Protein AF-A0A9D8P0G1-F1 (afdb_monomer_lite)

Structure (mmCIF, N/CA/C/O backbone):
data_AF-A0A9D8P0G1-F1
#
_entry.id   AF-A0A9D8P0G1-F1
#
loop_
_atom_site.group_PDB
_atom_site.id
_atom_site.type_symbol
_atom_site.label_atom_id
_atom_site.label_alt_id
_atom_site.label_comp_id
_atom_site.label_asym_id
_atom_site.label_entity_id
_atom_site.label_seq_id
_atom_site.pdbx_PDB_ins_code
_atom_site.Cartn_x
_atom_site.Cartn_y
_atom_site.Cartn_z
_atom_site.occupancy
_atom_site.B_iso_or_equiv
_atom_site.auth_seq_id
_atom_site.auth_comp_id
_atom_site.auth_asym_id
_atom_site.auth_atom_id
_atom_site.pdbx_PDB_model_num
ATOM 1 N N . MET A 1 1 ? -3.281 3.541 -14.098 1.00 69.31 1 MET A N 1
ATOM 2 C CA . MET A 1 1 ? -4.643 3.271 -13.577 1.00 69.31 1 MET A CA 1
ATOM 3 C C . MET A 1 1 ? -4.686 2.083 -12.618 1.00 69.31 1 MET A C 1
ATOM 5 O O . MET A 1 1 ? -5.226 2.245 -11.533 1.00 69.31 1 MET A O 1
ATOM 9 N N . LEU A 1 2 ? -4.057 0.943 -12.943 1.00 82.81 2 LEU A N 1
ATOM 10 C CA . LEU A 1 2 ? -4.029 -0.253 -12.078 1.00 82.81 2 LEU A CA 1
ATOM 11 C C . LEU A 1 2 ? -3.594 0.021 -10.630 1.00 82.81 2 LEU A C 1
ATOM 13 O O . LEU A 1 2 ? -4.273 -0.401 -9.702 1.00 82.81 2 LEU A O 1
ATOM 17 N N . GLY A 1 3 ? -2.527 0.800 -10.423 1.00 80.44 3 GLY A N 1
ATOM 18 C CA . GLY A 1 3 ? -2.042 1.092 -9.072 1.00 80.44 3 GLY A CA 1
ATOM 19 C C . GLY A 1 3 ? -3.055 1.813 -8.168 1.00 80.44 3 GLY A C 1
ATOM 20 O O . GLY A 1 3 ? -3.071 1.558 -6.970 1.00 80.44 3 GLY A O 1
ATOM 21 N N . GLY A 1 4 ? -3.926 2.659 -8.730 1.00 84.75 4 GLY A N 1
ATOM 22 C CA . GLY A 1 4 ? -4.983 3.341 -7.972 1.00 84.75 4 GLY A CA 1
ATOM 23 C C . GLY A 1 4 ? -6.144 2.412 -7.610 1.00 84.75 4 GLY A C 1
ATOM 24 O O . GLY A 1 4 ? -6.667 2.485 -6.503 1.00 84.75 4 GLY A O 1
ATOM 25 N N . ILE A 1 5 ? -6.498 1.481 -8.505 1.00 91.69 5 ILE A N 1
ATOM 26 C CA . ILE A 1 5 ? -7.504 0.443 -8.228 1.00 91.69 5 ILE A CA 1
ATOM 27 C C . ILE A 1 5 ? -7.025 -0.449 -7.080 1.00 91.69 5 ILE A C 1
ATOM 29 O O . ILE A 1 5 ? -7.773 -0.699 -6.138 1.00 91.69 5 ILE A O 1
ATOM 33 N N . VAL A 1 6 ? -5.757 -0.870 -7.114 1.00 91.94 6 VAL A N 1
ATOM 34 C CA . VAL A 1 6 ? -5.162 -1.669 -6.034 1.00 91.94 6 VAL A CA 1
ATOM 35 C C . VAL A 1 6 ? -5.169 -0.899 -4.714 1.00 91.94 6 VAL A C 1
ATOM 37 O O . VAL A 1 6 ? -5.537 -1.466 -3.690 1.00 91.94 6 VAL A O 1
ATOM 40 N N . ALA A 1 7 ? -4.856 0.400 -4.725 1.00 90.25 7 ALA A N 1
ATOM 41 C CA . ALA A 1 7 ? -4.919 1.221 -3.519 1.00 90.25 7 ALA A CA 1
ATOM 42 C C . ALA A 1 7 ? -6.331 1.289 -2.913 1.00 90.25 7 ALA A C 1
ATOM 44 O O . ALA A 1 7 ? -6.471 1.192 -1.696 1.00 90.25 7 ALA A O 1
ATOM 45 N N . LEU A 1 8 ? -7.378 1.404 -3.740 1.00 94.00 8 LEU A N 1
ATOM 46 C CA . LEU A 1 8 ? -8.770 1.365 -3.274 1.00 94.00 8 LEU A CA 1
ATOM 47 C C . LEU A 1 8 ? -9.131 0.007 -2.666 1.00 94.00 8 LEU A C 1
ATOM 49 O O . LEU A 1 8 ? -9.746 -0.047 -1.602 1.00 94.00 8 LEU A O 1
ATOM 53 N N . VAL A 1 9 ? -8.711 -1.091 -3.299 1.00 95.31 9 VAL A N 1
ATOM 54 C CA . VAL A 1 9 ? -8.913 -2.441 -2.755 1.00 95.31 9 VAL A CA 1
ATOM 55 C C . VAL A 1 9 ? -8.216 -2.586 -1.400 1.00 95.31 9 VAL A C 1
ATOM 57 O O . VAL A 1 9 ? -8.827 -3.080 -0.453 1.00 95.31 9 VAL A O 1
ATOM 60 N N . VAL A 1 10 ? -6.976 -2.100 -1.270 1.00 94.44 10 VAL A N 1
ATOM 61 C CA . VAL A 1 10 ? -6.239 -2.091 0.003 1.00 94.44 10 VAL A CA 1
ATOM 62 C C . VAL A 1 10 ? -6.955 -1.233 1.052 1.00 94.44 10 VAL A C 1
ATOM 64 O O . VAL A 1 10 ? -7.102 -1.678 2.190 1.00 94.44 10 VAL A O 1
ATOM 67 N N . ALA A 1 11 ? -7.455 -0.051 0.683 1.00 95.12 11 ALA A N 1
ATOM 68 C CA . ALA A 1 11 ? -8.212 0.822 1.580 1.00 95.12 11 ALA A CA 1
ATOM 69 C C . ALA A 1 11 ? -9.445 0.110 2.153 1.00 95.12 11 ALA A C 1
ATOM 71 O O . ALA A 1 11 ? -9.622 0.054 3.370 1.00 95.12 11 ALA A O 1
ATOM 72 N N . ILE A 1 12 ? -10.264 -0.488 1.279 1.00 96.19 12 ILE A N 1
ATOM 73 C CA . ILE A 1 12 ? -11.470 -1.235 1.664 1.00 96.19 12 ILE A CA 1
ATOM 74 C C . ILE A 1 12 ? -11.092 -2.439 2.533 1.00 96.19 12 ILE A C 1
ATOM 76 O O . ILE A 1 12 ? -11.760 -2.734 3.526 1.00 96.19 12 ILE A O 1
ATOM 80 N N . TRP A 1 13 ? -10.003 -3.129 2.199 1.00 95.50 13 TRP A N 1
ATOM 81 C CA . TRP A 1 13 ? -9.541 -4.289 2.951 1.00 95.50 13 TRP A CA 1
ATOM 82 C C . TRP A 1 13 ? -9.122 -3.937 4.382 1.00 95.50 13 TRP A C 1
ATOM 84 O O . TRP A 1 13 ? -9.489 -4.646 5.326 1.00 95.50 13 TRP A O 1
ATOM 94 N N . PHE A 1 14 ? -8.399 -2.831 4.558 1.00 95.38 14 PHE A N 1
ATOM 95 C CA . PHE A 1 14 ? -8.020 -2.320 5.875 1.00 95.38 14 PHE A CA 1
ATOM 96 C C . PHE A 1 14 ? -9.226 -1.789 6.647 1.00 95.38 14 PHE A 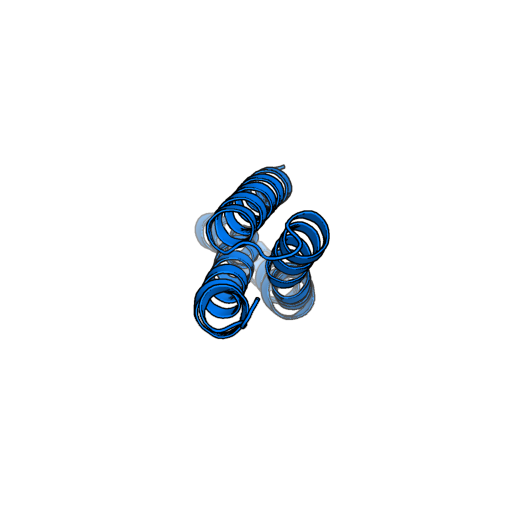C 1
ATOM 98 O O . PHE A 1 14 ? -9.366 -2.117 7.823 1.00 95.38 14 PHE A O 1
ATOM 105 N N . TYR A 1 15 ? -10.124 -1.059 5.982 1.00 95.62 15 TYR A N 1
ATOM 106 C CA . TYR A 1 15 ? -11.365 -0.563 6.576 1.00 95.62 15 TYR A CA 1
ATOM 107 C C . TYR A 1 15 ? -12.183 -1.705 7.189 1.00 95.62 15 TYR A C 1
ATOM 109 O O . TYR A 1 15 ? -12.437 -1.706 8.393 1.00 95.62 15 TYR A O 1
ATOM 117 N N . ARG A 1 16 ? -12.512 -2.730 6.388 1.00 95.50 16 ARG A N 1
ATOM 118 C CA . ARG A 1 16 ? -13.319 -3.872 6.850 1.00 95.50 16 ARG A CA 1
ATOM 119 C C . ARG A 1 16 ? -12.607 -4.682 7.929 1.00 95.50 16 ARG A C 1
ATOM 121 O O . ARG A 1 16 ? -13.248 -5.203 8.834 1.00 95.50 16 ARG A O 1
ATOM 128 N N . SER A 1 17 ? -11.279 -4.797 7.843 1.00 93.06 17 SER A N 1
ATOM 129 C CA . SER A 1 17 ? -10.497 -5.515 8.856 1.00 93.06 17 SER A CA 1
ATOM 130 C C . SER A 1 17 ? -10.462 -4.772 10.196 1.00 93.06 17 SER A C 1
ATOM 132 O O . SER A 1 17 ? -10.446 -5.421 11.235 1.00 93.06 17 SER A O 1
ATOM 134 N N . ALA A 1 18 ? -10.426 -3.438 10.186 1.00 93.31 18 ALA A N 1
ATOM 135 C CA . ALA A 1 18 ? -10.456 -2.626 11.400 1.00 93.31 18 ALA A CA 1
ATOM 136 C C . ALA A 1 18 ? -11.858 -2.596 12.027 1.00 93.31 18 ALA A C 1
ATOM 138 O O . ALA A 1 18 ? -11.983 -2.809 13.231 1.00 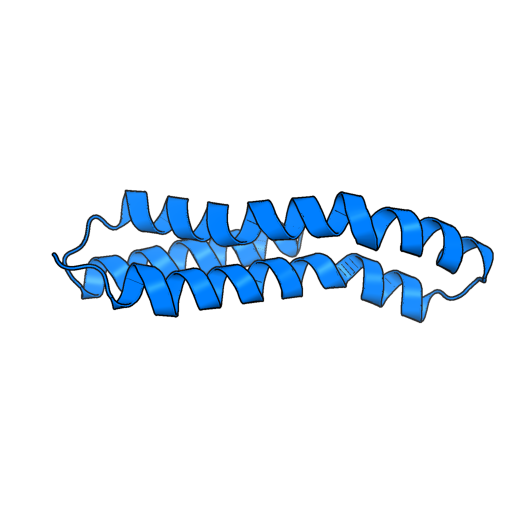93.31 18 ALA A O 1
ATOM 139 N N . GLU A 1 19 ? -12.898 -2.440 11.204 1.00 93.88 19 GLU A N 1
ATOM 140 C CA . GLU A 1 19 ? -14.301 -2.472 11.633 1.00 93.88 19 GLU A CA 1
ATOM 141 C C . GLU A 1 19 ? -14.645 -3.795 12.331 1.00 93.88 19 GLU A C 1
ATOM 143 O O . GLU A 1 19 ? -15.174 -3.798 13.441 1.00 93.88 19 GLU A O 1
ATOM 148 N N . ALA A 1 20 ? -14.227 -4.924 11.750 1.00 92.38 20 ALA A N 1
ATOM 149 C CA . ALA A 1 20 ? -14.414 -6.249 12.342 1.00 92.38 20 ALA A CA 1
ATOM 150 C C . ALA A 1 20 ? -13.699 -6.438 13.696 1.00 92.38 20 ALA A C 1
ATOM 152 O O . ALA A 1 20 ? -14.009 -7.376 14.427 1.00 92.38 20 ALA A O 1
ATOM 153 N N . ARG A 1 21 ? -12.730 -5.576 14.030 1.00 92.31 21 ARG A N 1
ATOM 154 C CA . ARG A 1 21 ? -11.969 -5.616 15.289 1.00 92.31 21 ARG A CA 1
ATOM 155 C C . ARG A 1 21 ? -12.383 -4.518 16.274 1.00 92.31 21 ARG A C 1
ATOM 157 O O . ARG A 1 21 ? -11.751 -4.405 17.319 1.00 92.31 21 ARG A O 1
ATOM 164 N N . GLY A 1 22 ? -13.398 -3.711 15.953 1.00 91.25 22 GLY A N 1
ATOM 165 C CA . GLY A 1 22 ? -13.817 -2.574 16.781 1.00 91.25 22 GLY A CA 1
ATOM 166 C C . GLY A 1 22 ? -12.801 -1.425 16.826 1.00 91.25 22 GLY A C 1
ATOM 167 O O . GLY A 1 22 ? -12.851 -0.601 17.731 1.00 91.25 22 GLY A O 1
ATOM 168 N N . LEU A 1 23 ? -11.865 -1.376 15.872 1.00 92.56 23 LEU A N 1
ATOM 169 C CA . LEU A 1 23 ? -10.855 -0.322 15.760 1.00 92.56 23 LEU A CA 1
ATOM 170 C C . LEU A 1 23 ? -11.384 0.862 14.936 1.00 92.56 23 LEU A C 1
ATOM 172 O O . LEU A 1 23 ? -12.290 0.683 14.121 1.00 92.56 23 LEU A O 1
ATOM 176 N N . PRO A 1 24 ? -10.786 2.063 15.054 1.00 93.00 24 PRO A N 1
ATOM 177 C CA . PRO A 1 24 ? -11.158 3.198 14.215 1.00 93.00 24 PRO A CA 1
ATOM 178 C C . PRO A 1 24 ? -10.859 2.913 12.730 1.00 93.00 24 PRO A C 1
ATOM 180 O O . PRO A 1 24 ? -9.712 2.973 12.277 1.00 93.00 24 PRO A O 1
ATOM 183 N N . SER A 1 25 ? -11.909 2.609 11.961 1.00 92.31 25 SER A N 1
ATOM 184 C CA . SER A 1 25 ? -11.806 2.075 10.595 1.00 92.31 25 SER A CA 1
ATOM 185 C C . SER A 1 25 ? -11.235 3.061 9.578 1.00 92.31 25 SER A C 1
ATOM 187 O O . SER A 1 25 ? -10.464 2.667 8.704 1.00 92.31 25 SER A O 1
ATOM 189 N N . VAL A 1 26 ? -11.580 4.349 9.687 1.00 93.25 26 VAL A N 1
ATOM 190 C CA . VAL A 1 26 ? -11.128 5.384 8.739 1.00 93.25 26 VAL A CA 1
ATOM 191 C C . VAL A 1 26 ? -9.611 5.625 8.843 1.00 93.25 26 VAL A C 1
ATOM 193 O O . VAL A 1 26 ? -8.942 5.528 7.812 1.00 93.25 26 VAL A O 1
ATOM 196 N N . PRO A 1 27 ? -9.017 5.840 10.037 1.00 93.88 27 PRO A N 1
ATOM 197 C CA . PRO A 1 27 ? -7.561 5.915 10.183 1.00 93.88 27 PRO A CA 1
ATOM 198 C C . PRO A 1 27 ? -6.826 4.675 9.666 1.00 93.88 27 PRO A C 1
ATOM 200 O O . PRO A 1 27 ? -5.803 4.805 8.994 1.00 93.88 27 PRO A O 1
ATOM 203 N N . TRP A 1 28 ? -7.354 3.472 9.918 1.00 94.12 28 TRP A N 1
ATOM 204 C CA . TRP A 1 28 ? -6.740 2.236 9.424 1.00 94.12 28 TRP A CA 1
ATOM 205 C C . TRP A 1 28 ? -6.834 2.083 7.905 1.00 94.12 28 TRP A C 1
ATOM 207 O O . TRP A 1 28 ? -5.884 1.596 7.294 1.00 94.12 28 TRP A O 1
ATOM 217 N N . ALA A 1 29 ? -7.920 2.538 7.278 1.00 93.69 29 ALA A N 1
ATOM 218 C CA . ALA A 1 29 ? -8.026 2.585 5.822 1.00 93.69 29 ALA A CA 1
ATOM 219 C C . 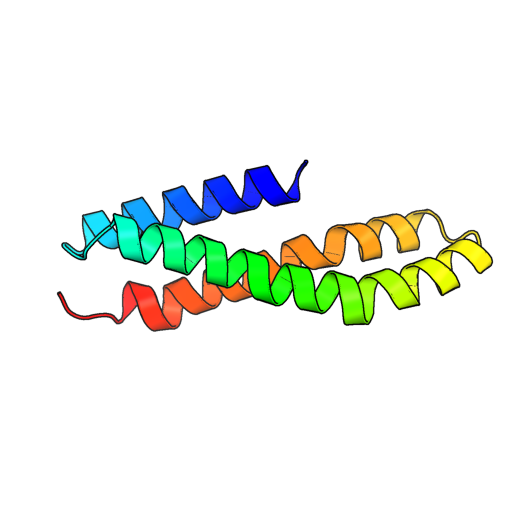ALA A 1 29 ? -6.937 3.485 5.213 1.00 93.69 29 ALA A C 1
ATOM 221 O O . ALA A 1 29 ? -6.237 3.066 4.290 1.00 93.69 29 ALA A O 1
ATOM 222 N N . VAL A 1 30 ? -6.732 4.681 5.781 1.00 95.06 30 VAL A N 1
ATOM 223 C CA . VAL A 1 30 ? -5.657 5.601 5.366 1.00 95.06 30 VAL A CA 1
ATOM 224 C C . VAL A 1 30 ? -4.281 4.970 5.592 1.00 95.06 30 VAL A C 1
ATOM 226 O O . VAL A 1 30 ? -3.435 5.017 4.700 1.00 95.06 30 VAL A O 1
ATOM 229 N N . ALA A 1 31 ? -4.065 4.315 6.736 1.00 92.88 31 ALA A N 1
ATOM 230 C CA . ALA A 1 31 ? -2.819 3.609 7.021 1.00 92.88 31 ALA A CA 1
ATOM 231 C C . ALA A 1 31 ? -2.528 2.502 5.992 1.00 92.88 31 ALA A C 1
ATOM 233 O O . ALA A 1 31 ? -1.391 2.372 5.543 1.00 92.88 31 ALA A O 1
ATOM 234 N N . GLY A 1 32 ? -3.546 1.748 5.564 1.00 92.81 32 GLY A N 1
ATOM 235 C CA . GLY A 1 32 ? -3.417 0.747 4.503 1.00 92.81 32 GLY A CA 1
ATOM 236 C C . GLY A 1 32 ? -3.023 1.354 3.157 1.00 92.81 32 GLY A C 1
ATOM 237 O O . GLY A 1 32 ? -2.115 0.854 2.493 1.00 92.81 32 GLY A O 1
ATOM 238 N N . VAL A 1 33 ? -3.651 2.471 2.777 1.00 94.62 33 VAL A N 1
ATOM 239 C CA . VAL A 1 33 ? -3.297 3.208 1.552 1.00 94.62 33 VAL A CA 1
ATOM 240 C C . VAL A 1 33 ? -1.849 3.684 1.606 1.00 94.62 33 VAL A C 1
ATOM 242 O O . VAL A 1 33 ? -1.121 3.494 0.634 1.00 94.62 33 VAL A O 1
ATOM 245 N N . LEU A 1 34 ? -1.406 4.249 2.732 1.00 94.69 34 LEU A N 1
ATOM 246 C CA . LEU A 1 34 ? -0.022 4.696 2.912 1.00 94.69 34 LEU A CA 1
ATOM 247 C C . LEU A 1 34 ? 0.970 3.527 2.870 1.00 94.69 34 LEU A C 1
ATOM 249 O O . LEU A 1 34 ? 1.996 3.626 2.194 1.00 94.69 34 LEU A O 1
ATOM 253 N N . ALA A 1 35 ? 0.641 2.409 3.520 1.00 93.44 35 ALA A N 1
ATOM 254 C CA . ALA A 1 35 ? 1.453 1.194 3.511 1.00 93.44 35 ALA A CA 1
ATOM 255 C C . ALA A 1 35 ? 1.625 0.607 2.101 1.00 93.44 35 ALA A C 1
ATOM 257 O O . ALA A 1 35 ? 2.654 0.002 1.815 1.00 93.44 35 ALA A O 1
ATOM 258 N N . TYR A 1 36 ? 0.651 0.814 1.213 1.00 94.06 36 TYR A N 1
ATOM 259 C CA . TYR A 1 36 ? 0.761 0.462 -0.199 1.00 94.06 36 TYR A CA 1
ATOM 260 C C . TYR A 1 36 ? 1.533 1.515 -1.012 1.00 94.06 36 TYR A C 1
ATOM 262 O O . TYR A 1 36 ? 2.474 1.183 -1.735 1.00 94.06 36 TYR A O 1
ATOM 270 N N . TYR A 1 37 ? 1.139 2.789 -0.915 1.00 91.44 37 TYR A N 1
ATOM 271 C CA . TYR A 1 37 ? 1.615 3.843 -1.814 1.00 91.44 37 TYR A CA 1
ATOM 272 C C . TYR A 1 37 ? 3.071 4.225 -1.579 1.00 91.44 37 TYR A C 1
ATOM 274 O O . TYR A 1 37 ? 3.787 4.444 -2.556 1.00 91.44 37 TYR A O 1
ATOM 282 N N . VAL A 1 38 ? 3.511 4.315 -0.320 1.00 93.06 38 VAL A N 1
ATOM 283 C CA . VAL A 1 38 ? 4.863 4.792 0.006 1.00 93.06 38 VAL A CA 1
ATOM 284 C C . VAL A 1 38 ? 5.932 3.834 -0.540 1.00 93.06 38 VAL A C 1
ATOM 286 O O . VAL A 1 38 ? 6.774 4.285 -1.318 1.00 93.06 38 VAL A O 1
ATOM 289 N N . PRO A 1 39 ? 5.889 2.516 -0.262 1.00 90.75 39 PRO A N 1
ATOM 290 C CA . PRO A 1 39 ? 6.879 1.580 -0.797 1.00 90.75 39 PRO A CA 1
ATOM 291 C C . PRO A 1 39 ? 6.782 1.435 -2.318 1.00 90.75 39 PRO A C 1
ATOM 293 O O . PRO A 1 39 ? 7.808 1.395 -2.994 1.00 90.75 39 PRO A O 1
ATOM 296 N N . ASN A 1 40 ? 5.563 1.431 -2.875 1.00 90.06 40 ASN A N 1
ATOM 297 C CA . ASN A 1 40 ? 5.341 1.426 -4.324 1.00 90.06 40 ASN A CA 1
ATOM 298 C C . ASN A 1 40 ? 6.003 2.635 -5.007 1.00 90.06 40 ASN A C 1
ATOM 300 O O . ASN A 1 40 ? 6.661 2.487 -6.038 1.00 90.06 40 ASN A O 1
ATOM 304 N N . PHE A 1 41 ? 5.851 3.832 -4.434 1.00 90.00 41 PHE A N 1
ATOM 305 C CA . PHE A 1 41 ? 6.437 5.054 -4.977 1.00 90.00 41 PHE A CA 1
ATOM 306 C C . PHE A 1 41 ? 7.966 5.037 -4.892 1.00 90.00 41 PHE A C 1
ATOM 308 O O . PHE A 1 41 ? 8.633 5.311 -5.892 1.00 90.00 41 PHE A O 1
ATOM 315 N N . ILE A 1 42 ? 8.517 4.637 -3.741 1.00 92.69 42 ILE A N 1
ATOM 316 C CA . ILE A 1 42 ? 9.965 4.498 -3.538 1.00 92.69 42 ILE A CA 1
ATOM 317 C C . ILE A 1 42 ? 10.553 3.502 -4.548 1.00 92.69 42 ILE A C 1
ATOM 319 O O . ILE A 1 42 ? 11.503 3.836 -5.255 1.00 92.69 42 ILE A O 1
ATOM 323 N N . TRP A 1 43 ? 9.955 2.315 -4.688 1.00 92.31 43 TRP A N 1
ATOM 324 C CA . TRP A 1 43 ? 10.409 1.298 -5.641 1.00 92.31 43 TRP A CA 1
ATOM 325 C C . TRP A 1 43 ? 10.337 1.782 -7.092 1.00 92.31 43 TRP A C 1
ATOM 327 O O . TRP A 1 43 ? 11.262 1.570 -7.878 1.00 92.31 43 TRP A O 1
ATOM 337 N N . SER A 1 44 ? 9.253 2.473 -7.449 1.00 87.75 44 SER A N 1
ATOM 338 C CA . SER A 1 44 ? 9.071 3.025 -8.791 1.00 87.75 44 SER A CA 1
ATOM 339 C C . SER A 1 44 ? 10.186 4.009 -9.161 1.00 87.75 44 SER A C 1
ATOM 341 O O . SER A 1 44 ? 10.749 3.932 -10.255 1.00 87.75 44 SER A O 1
ATOM 343 N N . LEU A 1 45 ? 10.549 4.905 -8.238 1.00 89.44 45 LEU A N 1
ATOM 344 C CA . LEU A 1 45 ? 11.589 5.905 -8.476 1.00 89.44 45 LEU A CA 1
ATOM 345 C C . LEU A 1 45 ? 13.002 5.327 -8.430 1.00 89.44 45 LEU A C 1
ATOM 347 O O . LEU A 1 45 ? 13.812 5.659 -9.292 1.00 89.44 45 LEU A O 1
ATOM 351 N N . MET A 1 46 ? 13.300 4.489 -7.437 1.00 91.19 46 MET A N 1
ATOM 352 C CA . MET A 1 46 ? 14.667 4.030 -7.180 1.00 91.19 46 MET A CA 1
ATOM 353 C C . MET A 1 46 ? 15.070 2.817 -8.016 1.00 91.19 46 MET A C 1
ATOM 355 O O . MET A 1 46 ? 16.252 2.650 -8.294 1.00 91.19 46 MET A O 1
ATOM 359 N N . VAL A 1 47 ? 14.114 1.969 -8.408 1.00 88.94 47 VAL A N 1
ATOM 360 C CA . VAL A 1 47 ? 14.406 0.690 -9.075 1.00 88.94 47 VAL A CA 1
ATOM 361 C C . VAL A 1 47 ? 13.788 0.645 -10.462 1.00 88.94 47 VAL A C 1
ATOM 363 O O . VAL A 1 47 ? 14.503 0.477 -11.450 1.00 88.94 47 VAL A O 1
ATOM 366 N N . ALA A 1 48 ? 12.471 0.843 -10.561 1.00 84.75 48 ALA A N 1
ATOM 367 C CA . ALA A 1 48 ? 11.778 0.637 -11.828 1.00 84.75 48 ALA A CA 1
ATOM 368 C C . ALA A 1 48 ? 12.229 1.642 -12.898 1.00 84.75 48 ALA A C 1
ATOM 370 O O . ALA A 1 48 ? 12.549 1.236 -14.013 1.00 84.75 48 ALA A O 1
ATOM 371 N N . LYS A 1 49 ? 12.315 2.939 -12.569 1.00 84.38 49 LYS A N 1
ATOM 372 C CA . LYS A 1 49 ? 12.752 3.975 -13.520 1.00 84.38 49 LYS A CA 1
ATOM 373 C C . LYS A 1 49 ? 14.175 3.748 -14.072 1.00 84.38 49 LYS A C 1
ATOM 375 O O . LYS A 1 49 ? 14.301 3.732 -15.297 1.00 84.38 49 LYS A O 1
ATOM 380 N N . PRO A 1 50 ? 15.221 3.533 -13.247 1.00 84.81 50 PRO A N 1
ATOM 381 C CA . PRO A 1 50 ? 16.576 3.271 -13.752 1.00 84.81 50 PRO A CA 1
ATOM 382 C C . PRO A 1 50 ? 16.701 1.982 -14.576 1.00 84.81 50 PRO A C 1
ATOM 384 O O . PRO A 1 50 ? 17.464 1.906 -15.543 1.00 84.81 50 PRO A O 1
ATOM 387 N N . TRP A 1 51 ? 15.946 0.944 -14.218 1.00 84.31 51 TRP A N 1
ATOM 388 C CA . TRP A 1 51 ? 15.952 -0.302 -14.983 1.00 84.31 51 TRP A CA 1
ATOM 389 C C . TRP A 1 51 ? 15.215 -0.160 -16.310 1.00 84.31 51 TRP A C 1
ATOM 391 O O . TRP A 1 51 ? 15.703 -0.639 -17.330 1.00 84.31 51 TRP A O 1
ATOM 401 N N . LEU A 1 52 ? 14.092 0.558 -16.336 1.00 84.94 52 LEU A N 1
ATOM 402 C CA . LEU A 1 52 ? 13.339 0.827 -17.560 1.00 84.94 52 LEU A CA 1
ATOM 403 C C . LEU A 1 52 ? 14.160 1.586 -18.608 1.00 84.94 52 LEU A C 1
ATOM 405 O O . LEU A 1 52 ? 14.029 1.283 -19.792 1.00 84.94 52 LEU A O 1
ATOM 409 N N . SER A 1 53 ? 15.009 2.542 -18.213 1.00 81.94 53 SER A N 1
ATOM 410 C CA . SER A 1 53 ? 15.892 3.230 -19.171 1.00 81.94 53 SER A CA 1
ATOM 411 C C . SER A 1 53 ? 16.907 2.278 -19.803 1.00 81.94 53 SER A C 1
ATOM 413 O O . SER A 1 53 ? 17.183 2.370 -20.996 1.00 81.94 53 SER A O 1
ATOM 415 N N . THR A 1 54 ? 17.414 1.325 -19.022 1.00 82.75 54 THR A N 1
ATOM 416 C CA . THR A 1 54 ? 18.384 0.327 -19.493 1.00 82.75 54 THR A CA 1
ATOM 417 C C . THR A 1 54 ? 17.721 -0.723 -20.389 1.00 82.75 54 THR A C 1
ATOM 419 O O . THR A 1 54 ? 18.240 -1.060 -21.449 1.00 82.75 54 THR A O 1
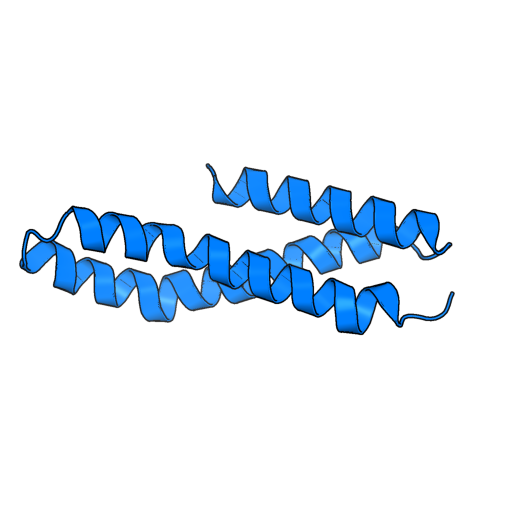ATOM 422 N N . LEU A 1 55 ? 16.539 -1.209 -20.005 1.00 81.94 55 LEU A N 1
ATOM 423 C CA . LEU A 1 55 ? 15.812 -2.257 -20.729 1.00 81.94 55 LEU A CA 1
ATOM 424 C C . LEU A 1 55 ? 15.209 -1.764 -22.049 1.00 81.94 55 LEU A C 1
ATOM 426 O O . LEU A 1 55 ? 15.188 -2.514 -23.027 1.00 81.94 55 LEU A O 1
ATOM 430 N N . HIS A 1 56 ? 14.775 -0.500 -22.118 1.00 80.38 56 HIS A N 1
ATOM 431 C CA . HIS A 1 56 ? 14.370 0.101 -23.391 1.00 80.38 56 HIS A CA 1
ATOM 432 C C . HIS A 1 56 ? 15.542 0.228 -24.369 1.00 80.38 56 HIS A C 1
ATOM 434 O O . HIS A 1 56 ? 15.357 -0.048 -25.550 1.00 80.38 56 HIS A O 1
ATOM 440 N N . ALA A 1 57 ? 16.750 0.555 -23.893 1.00 80.56 57 ALA A N 1
ATOM 441 C CA . ALA A 1 57 ? 17.943 0.590 -24.743 1.00 80.56 57 ALA A CA 1
ATOM 442 C C . ALA A 1 57 ? 18.319 -0.796 -25.310 1.00 80.56 57 ALA A C 1
ATOM 444 O O . ALA A 1 57 ? 18.970 -0.884 -26.346 1.00 80.56 57 ALA A O 1
ATOM 445 N N . GLN A 1 58 ? 17.877 -1.876 -24.658 1.00 84.81 58 GLN A N 1
ATOM 446 C CA . GLN A 1 58 ? 18.108 -3.264 -25.075 1.00 84.81 58 GLN A CA 1
ATOM 447 C C . GLN A 1 58 ? 16.949 -3.869 -25.892 1.00 84.81 58 GLN A C 1
ATOM 449 O O . GLN A 1 58 ? 16.968 -5.067 -26.167 1.00 84.81 58 GLN A O 1
ATOM 454 N N . ASN A 1 59 ? 15.925 -3.088 -26.269 1.00 79.38 59 ASN A N 1
ATOM 455 C CA . ASN A 1 59 ? 14.708 -3.579 -26.942 1.00 79.38 59 ASN A CA 1
ATOM 456 C C . ASN A 1 59 ? 13.975 -4.718 -26.188 1.00 79.38 59 ASN A C 1
ATOM 458 O O . ASN A 1 59 ? 13.206 -5.488 -26.768 1.00 79.38 59 ASN A O 1
ATOM 462 N N . ALA A 1 60 ? 14.160 -4.816 -24.868 1.00 80.88 60 ALA A N 1
ATOM 463 C CA . ALA A 1 60 ? 13.614 -5.888 -24.038 1.00 80.88 60 ALA A CA 1
ATOM 464 C C . ALA A 1 60 ? 12.181 -5.577 -23.555 1.00 80.88 60 ALA A C 1
ATOM 466 O O . ALA A 1 60 ? 11.923 -5.440 -22.357 1.00 80.88 60 ALA A O 1
ATOM 467 N N . ALA A 1 61 ? 11.229 -5.474 -24.488 1.00 78.19 61 ALA A N 1
ATOM 468 C CA . ALA A 1 61 ? 9.860 -5.004 -24.224 1.00 78.19 61 ALA A CA 1
ATOM 469 C C . ALA A 1 61 ? 9.116 -5.784 -23.116 1.00 78.19 61 ALA A C 1
ATOM 471 O O . ALA A 1 61 ? 8.448 -5.183 -22.270 1.00 78.19 61 ALA A O 1
ATOM 472 N N . ALA A 1 62 ? 9.262 -7.113 -23.077 1.00 80.69 62 ALA A N 1
ATOM 473 C CA . ALA A 1 62 ? 8.635 -7.952 -22.052 1.00 80.69 62 ALA A CA 1
ATOM 474 C C . ALA A 1 62 ? 9.169 -7.640 -20.643 1.00 80.69 62 ALA A C 1
ATOM 476 O O . ALA A 1 62 ? 8.398 -7.500 -19.692 1.00 80.69 62 ALA A O 1
ATOM 477 N N . MET A 1 63 ? 10.486 -7.465 -20.525 1.00 81.88 63 MET A N 1
ATOM 478 C CA . MET A 1 63 ? 11.148 -7.167 -19.257 1.00 81.88 63 MET A CA 1
ATOM 479 C C . MET A 1 63 ? 10.822 -5.747 -18.782 1.00 81.88 63 MET A C 1
ATOM 481 O O . MET A 1 63 ? 10.541 -5.546 -17.601 1.00 81.88 63 MET A O 1
ATOM 485 N N . SER A 1 64 ? 10.756 -4.779 -19.704 1.00 80.62 64 SER A N 1
ATOM 486 C CA . SER A 1 64 ? 10.297 -3.419 -19.402 1.00 80.62 64 SER A CA 1
ATOM 487 C C . SER A 1 64 ? 8.874 -3.408 -18.836 1.00 80.62 64 SER A C 1
ATOM 489 O O . SER A 1 64 ? 8.618 -2.756 -17.825 1.00 80.62 64 SER A O 1
ATOM 491 N N . SER A 1 65 ? 7.945 -4.172 -19.419 1.00 80.88 65 SER A N 1
ATOM 492 C CA . SER A 1 65 ? 6.573 -4.262 -18.896 1.00 80.88 65 SER A CA 1
ATOM 493 C C . SER A 1 65 ? 6.527 -4.832 -17.472 1.00 80.88 65 SER A C 1
ATOM 495 O O . SER A 1 65 ? 5.858 -4.273 -16.597 1.00 80.88 65 SER A O 1
ATOM 497 N N . LEU A 1 66 ? 7.287 -5.900 -17.211 1.00 84.19 66 LEU A N 1
ATOM 498 C CA . LEU A 1 66 ? 7.384 -6.537 -15.893 1.00 84.19 66 LEU A CA 1
ATOM 499 C C . LEU A 1 66 ? 7.927 -5.574 -14.832 1.00 84.19 66 LEU A C 1
ATOM 501 O O . LEU A 1 66 ? 7.332 -5.412 -13.765 1.00 84.19 66 LEU A O 1
ATOM 505 N N . VAL A 1 67 ? 9.022 -4.882 -15.145 1.00 84.31 67 VAL A N 1
ATOM 506 C CA . VAL A 1 67 ? 9.633 -3.895 -14.247 1.00 84.31 67 VAL A CA 1
ATOM 507 C C . VAL A 1 67 ? 8.686 -2.720 -14.005 1.00 84.31 67 VAL A C 1
ATOM 509 O O . VAL A 1 67 ? 8.553 -2.280 -12.862 1.00 84.31 67 VAL A O 1
ATOM 512 N N . GLY A 1 68 ? 7.958 -2.270 -15.030 1.00 80.69 68 GLY A N 1
ATOM 513 C CA . GLY A 1 68 ? 6.961 -1.206 -14.902 1.00 80.69 68 GLY A CA 1
ATOM 514 C C . GLY A 1 68 ? 5.810 -1.536 -13.945 1.00 80.69 68 GLY A C 1
ATOM 515 O O . GLY A 1 68 ? 5.311 -0.638 -13.267 1.00 80.69 68 GLY A O 1
ATOM 516 N N . HIS A 1 69 ? 5.422 -2.812 -13.836 1.00 84.50 69 HIS A N 1
ATOM 517 C CA . HIS A 1 69 ? 4.356 -3.269 -12.932 1.00 84.50 69 HIS A CA 1
ATOM 518 C C . HIS A 1 69 ? 4.870 -3.826 -11.594 1.00 84.50 69 HIS A C 1
ATOM 520 O O . HIS A 1 69 ? 4.077 -4.022 -10.673 1.00 84.50 69 HIS A O 1
ATOM 526 N N . SER A 1 70 ? 6.182 -4.045 -11.453 1.00 87.25 70 SER A N 1
ATOM 527 C CA . SER A 1 70 ? 6.802 -4.605 -10.240 1.00 87.25 70 SER A CA 1
ATOM 528 C C . SER A 1 70 ? 6.503 -3.799 -8.969 1.00 87.25 70 SER A C 1
ATOM 530 O O . SER A 1 70 ? 6.306 -4.368 -7.897 1.00 87.25 70 SER A O 1
ATOM 532 N N . SER A 1 71 ? 6.383 -2.477 -9.097 1.00 85.31 71 SER A N 1
ATOM 533 C CA . SER A 1 71 ? 6.078 -1.554 -8.000 1.00 85.31 71 SER A CA 1
ATOM 534 C C . SER A 1 71 ? 4.744 -1.856 -7.312 1.00 85.31 71 SER A C 1
ATOM 536 O O . SER A 1 71 ? 4.661 -1.772 -6.085 1.00 85.31 71 SER A O 1
ATOM 538 N N . ILE A 1 72 ? 3.737 -2.304 -8.072 1.00 88.38 72 ILE A N 1
ATOM 539 C CA . ILE A 1 72 ? 2.418 -2.682 -7.545 1.00 88.38 72 ILE A CA 1
ATOM 540 C C . ILE A 1 72 ? 2.557 -3.868 -6.589 1.00 88.38 72 ILE A C 1
ATOM 542 O O . ILE A 1 72 ? 1.980 -3.855 -5.503 1.00 88.38 72 ILE A O 1
ATOM 546 N N . PHE A 1 73 ? 3.349 -4.876 -6.963 1.00 90.56 73 PHE A N 1
ATOM 547 C CA . PHE A 1 73 ? 3.578 -6.057 -6.129 1.00 90.56 73 PHE A 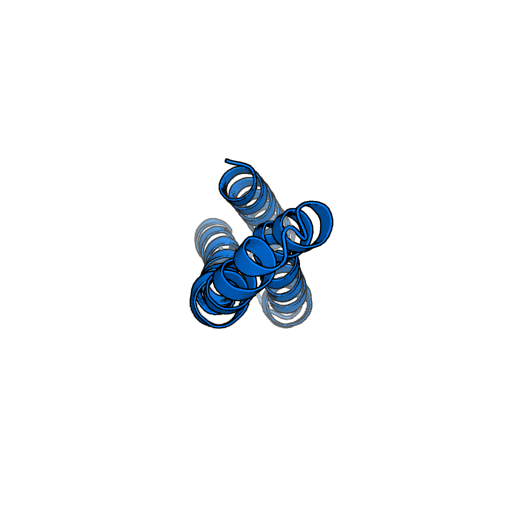CA 1
ATOM 548 C C . PHE A 1 73 ? 4.345 -5.710 -4.854 1.00 90.56 73 PHE A C 1
ATOM 550 O O . PHE A 1 73 ? 4.004 -6.214 -3.785 1.00 90.56 73 PHE A O 1
ATOM 557 N N . VAL A 1 74 ? 5.326 -4.806 -4.941 1.00 91.75 74 VAL A N 1
ATOM 558 C CA . VAL A 1 74 ? 6.060 -4.317 -3.764 1.00 91.75 74 VAL A CA 1
ATOM 559 C C . VAL A 1 74 ? 5.124 -3.562 -2.823 1.00 91.75 74 VAL A C 1
ATOM 561 O O . VAL A 1 74 ? 5.072 -3.877 -1.638 1.00 91.75 74 VAL A O 1
ATOM 564 N N . GLY A 1 75 ? 4.321 -2.625 -3.334 1.00 90.44 75 GLY A N 1
ATOM 565 C CA . GLY A 1 75 ? 3.319 -1.933 -2.518 1.00 90.44 75 GLY A CA 1
ATOM 566 C C . GLY A 1 75 ? 2.337 -2.902 -1.860 1.00 90.44 75 GLY A C 1
ATOM 567 O O . GLY A 1 75 ? 2.043 -2.787 -0.670 1.00 90.44 75 GLY A O 1
ATOM 568 N N . LEU A 1 76 ? 1.847 -3.892 -2.611 1.00 92.19 76 LEU A N 1
ATOM 569 C CA . LEU A 1 76 ? 0.909 -4.888 -2.094 1.00 92.19 76 LEU A CA 1
ATOM 570 C C . LEU A 1 76 ? 1.541 -5.727 -0.976 1.00 92.19 76 LEU A C 1
ATOM 572 O O . LEU A 1 76 ? 0.906 -5.948 0.053 1.00 92.19 76 LEU A O 1
ATOM 576 N N . LEU A 1 77 ? 2.797 -6.148 -1.146 1.00 94.38 77 LEU A N 1
ATOM 577 C CA . LEU A 1 77 ? 3.540 -6.894 -0.134 1.00 94.38 77 LEU A CA 1
ATOM 578 C C . LEU A 1 77 ? 3.622 -6.109 1.179 1.00 94.38 77 LEU A C 1
ATOM 580 O O . LEU A 1 77 ? 3.301 -6.644 2.240 1.00 94.38 77 LEU A O 1
ATOM 584 N N . PHE A 1 78 ? 3.978 -4.825 1.117 1.00 94.00 78 PHE A N 1
ATOM 585 C CA . PHE A 1 78 ? 4.037 -3.979 2.308 1.00 94.00 78 PHE A CA 1
ATOM 586 C C . PHE A 1 78 ? 2.663 -3.749 2.944 1.00 94.00 78 PHE A C 1
ATOM 588 O O . PHE A 1 78 ? 2.555 -3.768 4.170 1.00 94.00 78 PHE A O 1
ATOM 595 N N . ALA A 1 79 ? 1.600 -3.610 2.151 1.00 92.75 79 ALA A N 1
ATOM 596 C CA . ALA A 1 79 ? 0.240 -3.541 2.678 1.00 92.75 79 ALA A CA 1
ATOM 597 C C . ALA A 1 79 ? -0.161 -4.835 3.411 1.00 92.75 79 ALA A C 1
ATOM 599 O O . ALA A 1 79 ? -0.743 -4.782 4.496 1.00 92.75 79 ALA A O 1
ATOM 600 N N . VAL A 1 80 ? 0.189 -6.007 2.869 1.00 94.12 80 VAL A N 1
ATOM 601 C CA . VAL A 1 80 ? -0.049 -7.303 3.529 1.00 94.12 80 VAL A CA 1
ATOM 602 C C . VAL A 1 80 ? 0.708 -7.383 4.856 1.00 94.12 80 VAL A C 1
ATOM 604 O O . VAL A 1 80 ? 0.117 -7.761 5.871 1.00 94.12 80 VAL A O 1
ATOM 607 N N . LEU A 1 81 ? 1.980 -6.981 4.872 1.00 93.44 81 LEU A N 1
ATOM 608 C CA . LEU A 1 81 ? 2.798 -6.959 6.086 1.00 93.44 81 LEU A CA 1
ATOM 609 C C . LEU A 1 81 ? 2.227 -5.994 7.132 1.00 93.44 81 LEU A C 1
ATOM 611 O O . LEU A 1 81 ? 2.029 -6.383 8.283 1.00 93.44 81 LEU A O 1
ATOM 615 N N . ALA A 1 82 ? 1.881 -4.768 6.739 1.00 92.31 82 ALA A N 1
ATOM 616 C CA . ALA A 1 82 ? 1.265 -3.791 7.633 1.00 92.31 82 ALA A CA 1
ATOM 617 C C . ALA A 1 82 ? -0.039 -4.329 8.237 1.00 92.31 82 ALA A C 1
ATOM 619 O O . ALA A 1 82 ? -0.295 -4.164 9.432 1.00 92.31 82 ALA A O 1
ATOM 620 N N . ARG A 1 83 ? -0.842 -5.054 7.453 1.00 91.81 83 ARG A N 1
ATOM 621 C CA . ARG A 1 83 ? -2.047 -5.693 7.979 1.00 91.81 83 ARG A CA 1
ATOM 622 C C . ARG A 1 83 ? -1.718 -6.791 8.989 1.00 91.81 83 ARG A C 1
ATOM 624 O O . ARG A 1 83 ? -2.293 -6.805 10.074 1.00 91.81 83 ARG A O 1
ATOM 631 N N . GLN A 1 84 ? -0.828 -7.718 8.639 1.00 92.31 84 GLN A N 1
ATOM 632 C CA . GLN A 1 84 ? -0.507 -8.869 9.488 1.00 92.31 84 GLN A CA 1
ATOM 633 C C . GLN A 1 84 ? 0.163 -8.468 10.806 1.00 92.31 84 GLN A C 1
ATOM 635 O O . GLN A 1 84 ? -0.161 -9.028 11.855 1.00 92.31 84 GLN A O 1
ATOM 640 N N . PHE A 1 85 ? 1.081 -7.505 10.760 1.00 92.19 85 PHE A N 1
ATOM 641 C CA . PHE A 1 85 ? 1.901 -7.143 11.912 1.00 92.19 85 PHE A CA 1
ATOM 642 C C . PHE A 1 85 ? 1.352 -5.963 12.712 1.00 92.19 85 PHE A C 1
ATOM 644 O O . PHE A 1 85 ? 1.519 -5.962 13.928 1.00 92.19 85 PHE A O 1
ATOM 651 N N . ALA A 1 86 ? 0.680 -4.997 12.078 1.00 91.06 86 ALA A N 1
ATOM 652 C CA . ALA A 1 86 ? 0.117 -3.842 12.776 1.00 91.06 86 ALA A CA 1
ATOM 653 C C . ALA A 1 86 ? -1.395 -3.997 12.973 1.00 91.06 86 ALA A C 1
ATOM 655 O O . ALA A 1 86 ? -1.851 -4.110 14.112 1.00 91.06 86 ALA A O 1
ATOM 656 N N . LEU A 1 87 ? -2.172 -4.076 11.883 1.00 86.12 87 LEU A N 1
ATOM 657 C CA . LEU A 1 87 ? -3.635 -4.045 11.983 1.00 86.12 87 LEU A CA 1
ATOM 658 C C . LEU A 1 87 ? -4.186 -5.231 12.756 1.00 86.12 87 LEU A C 1
ATOM 660 O O . LEU A 1 87 ? -5.080 -5.012 13.551 1.00 86.12 87 LEU A O 1
ATOM 664 N N . LEU A 1 88 ? -3.700 -6.458 12.552 1.00 89.56 88 LEU A N 1
ATOM 665 C CA . LEU A 1 88 ? -4.222 -7.651 13.239 1.00 89.56 88 LEU A CA 1
ATOM 666 C C . LEU A 1 88 ? -3.705 -7.819 14.673 1.00 89.56 88 LEU A C 1
ATOM 668 O O . LEU A 1 88 ? -4.281 -8.595 15.432 1.00 89.56 88 LEU A O 1
ATOM 672 N N . ARG A 1 89 ? -2.645 -7.102 15.058 1.00 90.00 89 ARG A N 1
ATOM 673 C CA . ARG A 1 89 ? -2.073 -7.147 16.415 1.00 90.00 89 ARG A CA 1
ATOM 674 C C . ARG A 1 89 ? -2.475 -5.957 17.286 1.00 90.00 89 ARG A C 1
ATOM 676 O O . ARG A 1 89 ? -2.258 -6.000 18.493 1.00 90.00 89 ARG A O 1
ATOM 683 N N . ALA A 1 90 ? -3.067 -4.917 16.701 1.00 85.44 90 ALA A N 1
ATOM 684 C CA . ALA A 1 90 ? -3.555 -3.756 17.437 1.00 8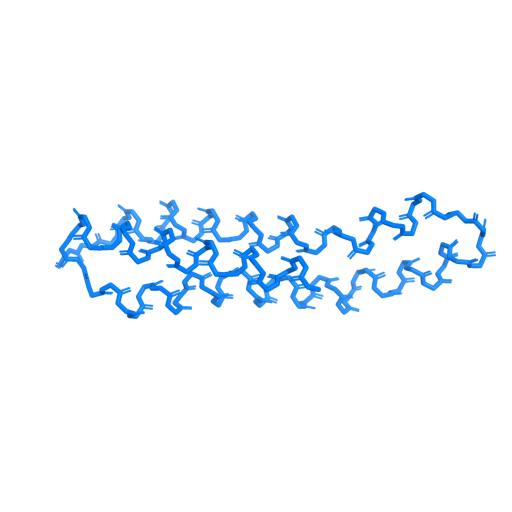5.44 90 ALA A CA 1
ATOM 685 C C . ALA A 1 90 ? -4.633 -4.158 18.459 1.00 85.44 90 ALA A C 1
ATOM 687 O O . ALA A 1 90 ? -5.466 -5.021 18.166 1.00 85.44 90 ALA A O 1
ATOM 688 N N . LYS A 1 91 ? -4.609 -3.556 19.649 1.00 78.31 91 LYS A N 1
ATOM 689 C CA . LYS A 1 91 ? -5.660 -3.716 20.664 1.00 78.31 91 LYS A CA 1
ATOM 690 C C . LYS A 1 91 ? -6.734 -2.640 20.448 1.00 78.31 91 LYS A C 1
ATOM 692 O O . LYS A 1 91 ? -6.348 -1.549 20.025 1.00 78.31 91 LYS A O 1
ATOM 697 N N . PRO A 1 92 ? -8.021 -2.962 20.665 1.00 71.88 92 PRO A N 1
ATOM 698 C CA . PRO A 1 92 ? -9.091 -1.970 20.656 1.00 71.88 92 PRO A CA 1
ATOM 699 C C . PRO A 1 92 ? -8.887 -0.909 21.740 1.00 71.88 92 PRO A C 1
ATOM 701 O O . PRO A 1 92 ? -8.272 -1.242 22.782 1.00 71.88 92 PRO A O 1
#

Secondary structure (DSSP, 8-state):
-HHHHHHHHHHHHHHHHHHTTTS-HHHHHHHHHHHHHHHHHHHIIIIIHHHHHHHHHTT-HHHHHHHHHHHHHHHHHHHHHHIIIIITT---

Sequence (92 aa):
MLGGIVALVVAIWFYRSAEARGLPSVPWAVAGVLAYYVPNFIWSLMVAKPWLSTLHAQNAAAMSSLVGHSSIFVGLLFAVLARQFALLRAKP

Radius of gyration: 15.7 Å; chains: 1; bounding box: 33×15×48 Å

Foldseek 3Di:
DVLVVLLVVQLVVQLVLQVVQVHPRNVSSVVLSCQLPVQLVVLCVPPLVVVLVVCVVVVVVVVNVCSNCVSNVRSVVSSVVCCVPPVVPDHD

pLDDT: mean 88.91, std 5.74, range [69.31, 96.19]